Protein AF-A0A817MTQ9-F1 (afdb_monomer_lite)

Structure (mmCIF, N/CA/C/O backbone):
data_AF-A0A817MTQ9-F1
#
_entry.id   AF-A0A817MTQ9-F1
#
loop_
_atom_site.group_PDB
_atom_site.id
_atom_site.type_symbol
_atom_site.label_atom_id
_atom_site.label_alt_id
_atom_site.label_comp_id
_atom_site.label_asym_id
_atom_site.label_entity_id
_atom_site.label_seq_id
_atom_site.pdbx_PDB_ins_code
_atom_site.Cartn_x
_atom_site.Cartn_y
_atom_site.Cartn_z
_atom_site.occupancy
_atom_site.B_iso_or_equiv
_atom_site.auth_seq_id
_atom_site.auth_comp_id
_atom_site.auth_asym_id
_atom_site.auth_atom_id
_atom_site.pdbx_PDB_model_num
ATOM 1 N N . THR A 1 1 ? 4.702 12.971 -3.497 1.00 47.22 1 THR A N 1
ATOM 2 C CA . THR A 1 1 ? 3.289 13.207 -3.852 1.00 47.22 1 THR A CA 1
ATOM 3 C C . THR A 1 1 ? 2.653 11.875 -4.194 1.00 47.22 1 THR A C 1
ATOM 5 O O . THR A 1 1 ? 3.171 11.213 -5.078 1.00 47.22 1 THR A O 1
ATOM 8 N N . ASN A 1 2 ? 1.598 11.452 -3.487 1.00 52.94 2 ASN A N 1
ATOM 9 C CA . ASN A 1 2 ? 0.929 10.149 -3.708 1.00 52.94 2 ASN A CA 1
ATOM 10 C C . ASN A 1 2 ? -0.271 10.242 -4.670 1.00 52.94 2 ASN A C 1
ATOM 12 O O . ASN A 1 2 ? -1.027 9.285 -4.799 1.00 52.94 2 ASN A O 1
ATOM 16 N N . LEU A 1 3 ? -0.488 11.412 -5.282 1.00 50.84 3 LEU A N 1
ATOM 17 C CA . LEU A 1 3 ? -1.765 11.782 -5.900 1.00 50.84 3 LEU A CA 1
ATOM 18 C C . LEU A 1 3 ? -1.636 12.414 -7.293 1.00 50.84 3 LEU A C 1
ATOM 20 O O . LEU A 1 3 ? -2.612 12.936 -7.819 1.00 50.84 3 LEU A O 1
ATOM 24 N N . SER A 1 4 ? -0.447 12.409 -7.887 1.00 57.66 4 SER A N 1
ATOM 25 C CA . SER A 1 4 ? -0.287 12.855 -9.269 1.00 57.66 4 SER A CA 1
ATOM 26 C C . SER A 1 4 ? -0.513 11.635 -10.163 1.00 57.66 4 SER A C 1
ATOM 28 O O . SER A 1 4 ? 0.186 10.642 -9.999 1.00 57.66 4 SER A O 1
ATOM 30 N N . GLU A 1 5 ? -1.515 11.696 -11.048 1.00 57.28 5 GLU A N 1
ATOM 31 C CA . GLU A 1 5 ? -1.798 10.698 -12.104 1.00 57.28 5 GLU A CA 1
ATOM 32 C C . GLU A 1 5 ? -2.479 9.387 -11.661 1.00 57.28 5 GLU A C 1
ATOM 34 O O . GL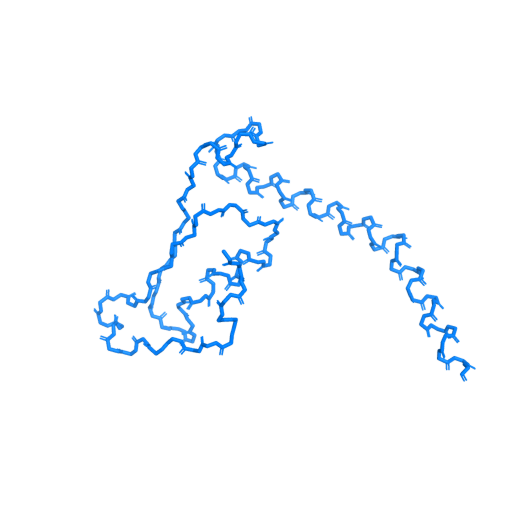U A 1 5 ? -2.172 8.299 -12.154 1.00 57.28 5 GLU A O 1
ATOM 39 N N . ARG A 1 6 ? -3.473 9.463 -10.761 1.00 61.03 6 ARG A N 1
ATOM 40 C CA . ARG A 1 6 ? -4.233 8.268 -10.342 1.00 61.03 6 ARG A CA 1
ATOM 41 C C . ARG A 1 6 ? -4.927 7.549 -11.512 1.00 61.03 6 ARG A C 1
ATOM 43 O O . ARG A 1 6 ? -5.032 6.324 -11.466 1.00 61.03 6 ARG A O 1
ATOM 50 N N . ASP A 1 7 ? -5.289 8.264 -12.571 1.00 65.56 7 ASP A N 1
ATOM 51 C CA . ASP A 1 7 ? -6.114 7.728 -13.662 1.00 65.56 7 ASP A CA 1
ATOM 52 C C . ASP A 1 7 ? -5.445 7.789 -15.043 1.00 65.56 7 ASP A C 1
ATOM 54 O O . ASP A 1 7 ? -6.062 7.441 -16.048 1.00 65.56 7 ASP A O 1
ATOM 58 N N . THR A 1 8 ? -4.166 8.169 -15.111 1.00 70.38 8 THR A N 1
ATOM 59 C CA . THR A 1 8 ? -3.421 8.174 -16.376 1.00 70.38 8 THR A CA 1
ATOM 60 C C . THR A 1 8 ? -2.907 6.771 -16.681 1.00 70.38 8 THR A C 1
ATOM 62 O O . THR A 1 8 ? -2.179 6.176 -15.881 1.00 70.38 8 THR A O 1
ATOM 65 N N . ASP A 1 9 ? -3.283 6.232 -17.842 1.00 71.81 9 ASP A N 1
ATOM 66 C CA . ASP A 1 9 ? -2.746 4.959 -18.314 1.00 71.81 9 ASP A CA 1
ATOM 67 C C . ASP A 1 9 ? -1.385 5.166 -18.985 1.00 71.81 9 ASP A C 1
ATOM 69 O O . ASP A 1 9 ? -1.241 5.953 -19.924 1.00 71.81 9 ASP A O 1
ATOM 73 N N . ILE A 1 10 ? -0.373 4.452 -18.493 1.00 76.94 10 ILE A N 1
ATOM 74 C CA . ILE A 1 10 ? 0.975 4.490 -19.056 1.00 76.94 10 ILE A CA 1
ATOM 75 C C . ILE A 1 10 ? 1.020 3.444 -20.168 1.00 76.94 10 ILE A C 1
ATOM 77 O O . ILE A 1 10 ? 0.971 2.239 -19.910 1.00 76.94 10 ILE A O 1
ATOM 81 N N . LYS A 1 11 ? 1.121 3.892 -21.422 1.00 81.75 11 LYS A N 1
ATOM 82 C CA . LYS A 1 11 ? 1.284 2.990 -22.570 1.00 81.75 11 LYS A CA 1
ATOM 83 C C . LYS A 1 11 ? 2.689 2.388 -22.544 1.00 81.75 11 LYS A C 1
ATOM 85 O O . LYS A 1 11 ? 3.676 3.110 -22.618 1.00 81.75 11 LYS A O 1
ATOM 90 N N . ILE A 1 12 ? 2.774 1.062 -22.436 1.00 83.50 12 ILE A N 1
ATOM 91 C CA . ILE A 1 12 ? 4.042 0.338 -22.226 1.00 83.50 12 ILE A CA 1
ATOM 92 C C . ILE A 1 12 ? 4.363 -0.680 -23.324 1.00 83.50 12 ILE A C 1
ATOM 94 O O . ILE A 1 12 ? 5.266 -1.495 -23.145 1.00 83.50 12 ILE A O 1
ATOM 98 N N . ASP A 1 13 ? 3.636 -0.663 -24.442 1.00 85.69 13 ASP A N 1
ATOM 99 C CA .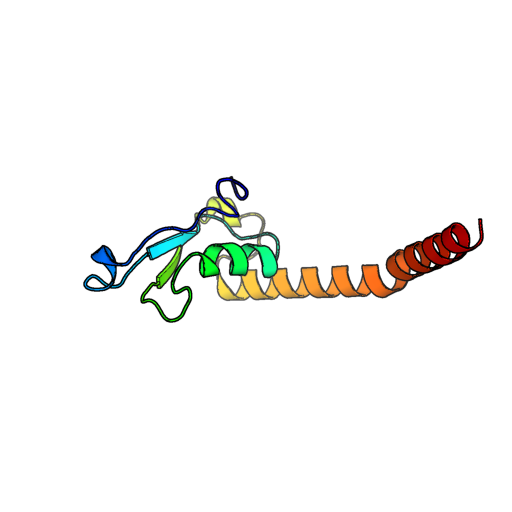 ASP A 1 13 ? 3.713 -1.711 -25.470 1.00 85.69 13 ASP A CA 1
ATOM 100 C C . ASP A 1 13 ? 5.116 -1.809 -26.096 1.00 85.69 13 ASP A C 1
ATOM 102 O O . ASP A 1 13 ? 5.663 -2.902 -26.232 1.00 85.69 13 ASP A O 1
ATOM 106 N N . GLU A 1 14 ? 5.769 -0.675 -26.353 1.00 88.75 14 GLU A N 1
ATOM 107 C CA . GLU A 1 14 ? 7.123 -0.629 -26.928 1.00 88.75 14 GLU A CA 1
ATOM 108 C C . GLU A 1 14 ? 8.217 -1.132 -25.971 1.00 88.75 14 GLU A C 1
ATOM 110 O O . GLU A 1 14 ? 9.251 -1.653 -26.404 1.00 88.75 14 GLU A O 1
ATOM 115 N N . ILE A 1 15 ? 7.986 -1.011 -24.658 1.00 89.25 15 ILE A N 1
ATOM 116 C CA . ILE A 1 15 ? 8.947 -1.394 -23.615 1.00 89.25 15 ILE A CA 1
ATOM 117 C C . ILE A 1 15 ? 8.704 -2.805 -23.065 1.00 89.25 15 ILE A C 1
ATOM 119 O O . ILE A 1 15 ? 9.532 -3.310 -22.308 1.00 89.25 15 ILE A O 1
ATOM 123 N N . GLN A 1 16 ? 7.626 -3.488 -23.474 1.00 91.06 16 GLN A N 1
ATOM 124 C CA . GLN A 1 16 ? 7.337 -4.870 -23.061 1.00 91.06 16 GLN A CA 1
ATOM 125 C C . GLN A 1 16 ? 8.488 -5.832 -23.376 1.00 91.06 16 GLN A C 1
ATOM 127 O O . GLN A 1 16 ? 8.837 -6.681 -22.549 1.00 91.06 16 GLN A O 1
ATOM 132 N N . LYS A 1 17 ? 9.130 -5.660 -24.540 1.00 92.38 17 LYS A N 1
ATOM 133 C CA . LYS A 1 17 ? 10.297 -6.458 -24.950 1.00 92.38 17 LYS A CA 1
ATOM 134 C C . LYS A 1 17 ? 11.511 -6.278 -24.028 1.00 92.38 17 LYS A C 1
ATOM 136 O O . LYS A 1 17 ? 12.348 -7.168 -23.956 1.00 92.38 17 LYS A O 1
ATOM 141 N N . HIS A 1 18 ? 11.563 -5.173 -23.283 1.00 92.44 18 HIS A N 1
ATOM 142 C CA . HIS A 1 18 ? 12.625 -4.841 -22.330 1.00 92.44 18 HIS A CA 1
ATOM 143 C C . HIS A 1 18 ? 12.238 -5.121 -20.867 1.00 92.44 18 HIS A C 1
ATOM 145 O O . HIS A 1 18 ? 12.939 -4.695 -19.957 1.00 92.44 18 HIS A O 1
ATOM 151 N N . GLY A 1 19 ? 11.125 -5.823 -20.618 1.00 90.19 19 GLY A N 1
ATOM 152 C CA . GLY A 1 19 ? 10.665 -6.150 -19.261 1.00 90.19 19 GLY A CA 1
ATOM 153 C C . GLY A 1 19 ? 9.572 -5.228 -18.714 1.00 90.19 19 GLY A C 1
ATOM 154 O O . GLY A 1 19 ? 9.074 -5.474 -17.617 1.00 90.19 19 GLY A O 1
ATOM 155 N N . GLY A 1 20 ? 9.135 -4.235 -19.492 1.00 92.06 20 GLY A N 1
ATOM 156 C CA . GLY A 1 20 ? 8.019 -3.362 -19.144 1.00 92.06 20 GLY A CA 1
ATOM 157 C C . GLY A 1 20 ? 8.374 -2.264 -18.143 1.00 92.06 20 GLY A C 1
ATOM 158 O O . GLY A 1 20 ? 9.526 -1.853 -18.023 1.00 92.06 20 GLY A O 1
ATOM 159 N N . LEU A 1 21 ? 7.361 -1.744 -17.448 1.00 92.00 21 LEU A N 1
ATOM 160 C CA . LEU A 1 21 ? 7.523 -0.622 -16.522 1.00 92.00 21 LEU A CA 1
ATOM 161 C C . LEU A 1 21 ? 8.124 -1.088 -15.187 1.00 92.00 21 LEU A C 1
ATOM 163 O O . LEU A 1 21 ? 7.618 -2.026 -14.566 1.00 92.00 21 LEU A O 1
ATOM 167 N N . HIS A 1 22 ? 9.164 -0.401 -14.714 1.00 92.81 22 HIS A N 1
ATOM 168 C CA . HIS A 1 22 ? 9.705 -0.587 -13.368 1.00 92.81 22 HIS A CA 1
ATOM 169 C C . HIS A 1 22 ? 9.269 0.557 -12.447 1.00 92.81 22 HIS A C 1
ATOM 171 O O . HIS A 1 22 ? 9.516 1.725 -12.745 1.00 92.81 22 HIS A O 1
ATOM 177 N N . VAL A 1 23 ? 8.631 0.234 -11.323 1.00 91.50 23 VAL A N 1
ATOM 178 C CA . VAL A 1 23 ? 8.125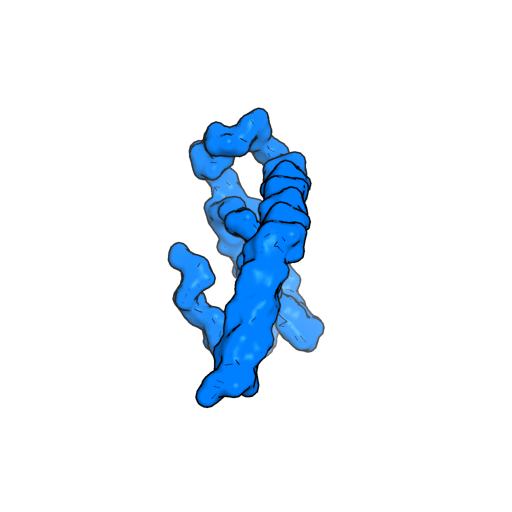 1.221 -10.355 1.00 91.50 23 VAL A CA 1
ATOM 179 C C . VAL A 1 23 ? 8.994 1.224 -9.102 1.00 91.50 23 VAL A C 1
ATOM 181 O O . VAL A 1 23 ? 9.103 0.204 -8.424 1.00 91.50 23 VAL A O 1
ATOM 184 N N . ILE A 1 24 ? 9.559 2.384 -8.753 1.00 92.69 24 ILE A N 1
ATOM 185 C CA . ILE A 1 24 ? 10.345 2.571 -7.524 1.00 92.69 24 ILE A CA 1
ATOM 186 C C . ILE A 1 24 ? 9.548 3.391 -6.512 1.00 92.69 24 ILE A C 1
ATOM 188 O O . ILE A 1 24 ? 9.197 4.543 -6.765 1.00 92.69 24 ILE A O 1
ATOM 192 N N . VAL A 1 25 ? 9.331 2.823 -5.327 1.00 91.06 25 VAL A N 1
ATOM 193 C CA . VAL A 1 25 ? 8.650 3.487 -4.209 1.00 91.06 25 VAL A CA 1
ATOM 194 C C . VAL A 1 25 ? 9.672 3.914 -3.160 1.00 91.06 25 VAL A C 1
ATOM 196 O O . VAL A 1 25 ? 10.429 3.086 -2.657 1.00 91.06 25 VAL A O 1
ATOM 199 N N . LYS A 1 26 ? 9.693 5.209 -2.821 1.00 90.69 26 LYS A N 1
ATOM 200 C CA . LYS A 1 26 ? 10.719 5.817 -1.947 1.00 90.69 26 LYS A CA 1
ATOM 201 C C . LYS A 1 26 ? 10.295 6.022 -0.487 1.00 90.69 26 LYS A C 1
ATOM 203 O O . LYS A 1 26 ? 11.053 6.568 0.310 1.00 90.69 26 LYS A O 1
ATOM 208 N N . PHE A 1 27 ? 9.074 5.632 -0.137 1.00 88.75 27 PHE A N 1
ATOM 209 C CA . PHE A 1 27 ? 8.492 5.858 1.185 1.00 88.75 27 PHE A CA 1
ATOM 210 C C . PHE A 1 27 ? 7.696 4.639 1.654 1.00 88.75 27 PHE A C 1
ATOM 212 O O . PHE A 1 27 ? 7.233 3.825 0.851 1.00 88.75 27 PHE A O 1
ATOM 219 N N . MET A 1 28 ? 7.529 4.524 2.971 1.00 89.31 28 MET A N 1
ATOM 220 C CA . MET A 1 28 ? 6.616 3.548 3.551 1.00 89.31 28 MET A CA 1
ATOM 221 C C . MET A 1 28 ? 5.189 4.084 3.439 1.00 89.31 28 MET A C 1
ATOM 223 O O . MET A 1 28 ? 4.880 5.152 3.963 1.00 89.31 28 MET A O 1
ATOM 227 N N . SER A 1 29 ? 4.328 3.377 2.707 1.00 89.56 29 SER A N 1
ATOM 228 C CA . SER A 1 29 ? 2.929 3.789 2.541 1.00 89.56 29 SER A CA 1
ATOM 229 C C . SER A 1 29 ? 2.166 3.664 3.863 1.00 89.56 29 SER A C 1
ATOM 231 O O . SER A 1 29 ? 2.436 2.717 4.609 1.00 89.56 29 SER A O 1
ATOM 233 N N . PRO A 1 30 ? 1.195 4.556 4.139 1.00 86.75 30 PRO A N 1
ATOM 234 C CA . PRO A 1 30 ? 0.473 4.588 5.414 1.00 86.75 30 PRO A CA 1
ATOM 235 C C . PRO A 1 30 ? -0.418 3.363 5.630 1.00 86.75 30 PRO A C 1
ATOM 237 O O . PRO A 1 30 ? -0.697 2.997 6.763 1.00 86.75 30 PRO A O 1
ATOM 240 N N . ASN A 1 31 ? -0.850 2.718 4.547 1.00 89.62 31 ASN A N 1
ATOM 241 C CA . ASN A 1 31 ? -1.670 1.519 4.586 1.00 89.62 31 ASN A CA 1
ATOM 242 C C . ASN A 1 31 ? -1.385 0.613 3.389 1.00 89.62 31 ASN A C 1
ATOM 244 O O . ASN A 1 31 ? -0.751 1.018 2.403 1.00 89.62 31 ASN A O 1
ATOM 248 N N . LYS A 1 32 ? -1.885 -0.620 3.478 1.00 90.56 32 LYS A N 1
ATOM 249 C CA . LYS A 1 32 ? -1.721 -1.630 2.427 1.00 90.56 32 LYS A CA 1
ATOM 250 C C . LYS A 1 32 ? -2.376 -1.218 1.104 1.00 90.56 32 LYS A C 1
ATOM 252 O O . LYS A 1 32 ? -1.826 -1.503 0.043 1.00 90.56 32 LYS A O 1
ATOM 257 N N . ARG A 1 33 ? -3.517 -0.522 1.146 1.00 89.44 33 ARG A N 1
ATOM 258 C CA . ARG A 1 33 ? -4.249 -0.103 -0.062 1.00 89.44 33 ARG A CA 1
ATOM 259 C C . ARG A 1 33 ? -3.415 0.837 -0.937 1.00 89.44 33 ARG A C 1
ATOM 261 O O . ARG A 1 33 ? -3.249 0.574 -2.121 1.00 89.44 33 ARG A O 1
ATOM 268 N N . VAL A 1 34 ? -2.856 1.899 -0.359 1.00 88.88 34 VAL A N 1
ATOM 269 C CA . VAL A 1 34 ? -2.031 2.887 -1.085 1.00 88.88 34 VAL A CA 1
ATOM 270 C C . VAL A 1 34 ? -0.759 2.245 -1.649 1.00 88.88 34 VAL A C 1
ATOM 272 O O . VAL A 1 34 ? -0.326 2.562 -2.758 1.00 88.88 34 VAL A O 1
ATOM 275 N N . GLU A 1 35 ? -0.181 1.300 -0.909 1.00 89.62 35 GLU A N 1
ATOM 276 C CA . GLU A 1 35 ? 0.971 0.527 -1.370 1.00 89.62 35 GLU A CA 1
ATOM 277 C C . GLU A 1 35 ? 0.635 -0.288 -2.627 1.00 89.62 35 GLU A C 1
ATOM 279 O O . GLU A 1 35 ? 1.342 -0.209 -3.632 1.00 89.62 35 GLU A O 1
ATOM 284 N N . GLN A 1 36 ? -0.485 -1.014 -2.597 1.00 89.12 36 GLN A N 1
ATOM 285 C CA . GLN A 1 36 ? -0.968 -1.800 -3.730 1.00 89.12 36 GLN A CA 1
ATOM 286 C C . GLN A 1 36 ? -1.342 -0.929 -4.930 1.00 89.12 36 GLN A C 1
ATOM 288 O O . GLN A 1 36 ? -1.046 -1.304 -6.059 1.00 89.12 36 GLN A O 1
ATOM 293 N N . GLU A 1 37 ? -1.939 0.244 -4.712 1.00 87.38 37 GLU A N 1
ATOM 294 C CA . GLU A 1 37 ? -2.235 1.194 -5.792 1.00 87.38 37 GLU A CA 1
ATOM 295 C C . GLU A 1 37 ? -0.968 1.698 -6.489 1.00 87.38 37 GLU A C 1
ATOM 297 O O . GLU A 1 37 ? -0.987 1.947 -7.694 1.00 87.38 37 GLU A O 1
ATOM 302 N N . THR A 1 38 ? 0.128 1.841 -5.742 1.00 86.62 38 THR A N 1
ATOM 303 C CA . THR A 1 38 ? 1.414 2.287 -6.287 1.00 86.62 38 THR A CA 1
ATOM 304 C C . THR A 1 38 ? 2.111 1.152 -7.032 1.00 86.62 38 THR A C 1
ATOM 306 O O . THR A 1 38 ? 2.520 1.326 -8.178 1.00 86.62 38 THR A O 1
ATOM 309 N N . PHE A 1 39 ? 2.204 -0.036 -6.429 1.00 89.19 39 PHE A N 1
ATOM 310 C CA . PHE A 1 39 ? 2.799 -1.204 -7.084 1.00 89.19 39 PHE A CA 1
ATOM 311 C C . PHE A 1 39 ? 1.986 -1.681 -8.294 1.00 89.19 39 PHE A C 1
ATOM 313 O O . PHE A 1 39 ? 2.559 -2.059 -9.311 1.00 89.19 39 PHE A O 1
ATOM 320 N N . GLY A 1 40 ? 0.659 -1.570 -8.243 1.00 87.56 40 GLY A N 1
ATOM 321 C CA . GLY A 1 40 ? -0.256 -1.923 -9.331 1.00 87.56 40 GLY A CA 1
ATOM 322 C C . GLY A 1 40 ? -0.245 -0.964 -10.527 1.00 87.56 40 GLY A C 1
ATOM 323 O O . GLY A 1 40 ? -1.019 -1.153 -11.466 1.00 87.56 40 GLY A O 1
ATOM 324 N N . ARG A 1 41 ? 0.615 0.066 -10.521 1.00 85.19 41 ARG A N 1
ATOM 325 C CA . ARG A 1 41 ? 0.878 0.906 -11.703 1.00 85.19 41 ARG A CA 1
ATOM 326 C C . ARG A 1 41 ? 1.617 0.153 -12.798 1.00 85.19 41 ARG A C 1
ATOM 328 O O . ARG A 1 41 ? 1.547 0.554 -13.955 1.00 85.19 41 ARG A O 1
ATOM 335 N N . THR A 1 42 ? 2.305 -0.926 -12.444 1.00 88.94 42 THR A N 1
ATOM 336 C CA . THR A 1 42 ? 2.958 -1.808 -13.405 1.00 88.94 42 THR A CA 1
ATOM 337 C C . THR A 1 42 ? 2.200 -3.125 -13.573 1.00 88.94 42 THR A C 1
ATOM 339 O O . THR A 1 42 ? 1.256 -3.415 -12.842 1.00 88.94 42 THR A O 1
ATOM 342 N N . SER A 1 43 ? 2.599 -3.914 -14.567 1.00 87.69 43 SER A N 1
ATOM 343 C CA . SER A 1 43 ? 2.080 -5.260 -14.847 1.00 87.69 43 SER A CA 1
ATOM 344 C C . SER A 1 43 ? 0.558 -5.371 -15.035 1.00 87.69 43 SER A C 1
ATOM 346 O O . SER A 1 43 ? -0.035 -6.440 -14.866 1.00 87.69 43 SER A O 1
ATOM 348 N N . ARG A 1 44 ? -0.103 -4.267 -15.402 1.00 82.25 44 ARG A N 1
ATOM 349 C CA . ARG A 1 44 ? -1.543 -4.240 -15.687 1.00 82.25 44 ARG A CA 1
ATOM 350 C C . ARG A 1 44 ? -1.884 -5.163 -16.857 1.00 82.25 44 ARG A C 1
ATOM 352 O O . ARG A 1 44 ? -1.146 -5.222 -17.835 1.00 82.25 44 ARG A O 1
ATOM 359 N N . GLN A 1 45 ? -3.022 -5.856 -16.763 1.00 85.31 45 GLN A N 1
ATOM 360 C CA . GLN A 1 45 ? -3.563 -6.714 -17.831 1.00 85.31 45 GLN A CA 1
ATOM 361 C C . GLN A 1 45 ? -2.581 -7.798 -18.327 1.00 85.31 45 GLN A C 1
ATOM 363 O O . GLN A 1 45 ? -2.539 -8.114 -19.511 1.00 85.31 45 GLN A O 1
ATOM 368 N N . GLY A 1 46 ? -1.759 -8.355 -17.430 1.00 84.75 46 GLY A N 1
ATOM 369 C CA . GLY A 1 46 ? -0.802 -9.416 -17.773 1.00 84.75 46 GLY A CA 1
ATOM 370 C C . GLY A 1 46 ? 0.453 -8.932 -18.506 1.00 84.75 46 GLY A C 1
ATOM 371 O O . GLY A 1 46 ? 1.273 -9.751 -18.920 1.00 84.75 46 GLY A O 1
ATOM 372 N N . LYS A 1 47 ? 0.633 -7.614 -18.655 1.00 88.44 47 LYS A N 1
ATOM 373 C CA . LYS A 1 47 ? 1.865 -7.027 -19.185 1.00 88.44 47 LYS A CA 1
ATOM 374 C C . LYS A 1 47 ? 3.035 -7.284 -18.225 1.00 88.44 47 LYS A C 1
ATOM 376 O O . LYS A 1 4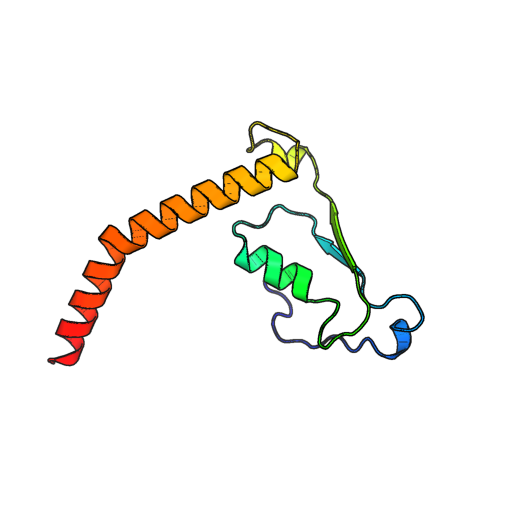7 ? 2.854 -7.441 -17.020 1.00 88.44 47 LYS A O 1
ATOM 381 N N . ARG A 1 48 ? 4.255 -7.318 -18.757 1.00 91.31 48 ARG A N 1
ATOM 382 C CA . ARG A 1 48 ? 5.491 -7.393 -17.970 1.00 91.31 48 ARG A CA 1
ATOM 383 C C . ARG A 1 48 ? 5.722 -6.089 -17.219 1.00 91.31 48 ARG A C 1
ATOM 385 O O . ARG A 1 48 ? 5.372 -5.008 -17.706 1.00 91.31 48 ARG A O 1
ATOM 392 N N . GLY A 1 49 ? 6.343 -6.218 -16.058 1.00 92.31 49 GLY A N 1
ATOM 393 C CA . GLY A 1 49 ? 6.648 -5.105 -15.186 1.00 92.31 49 GLY A CA 1
ATOM 394 C C . GLY A 1 49 ? 7.148 -5.577 -13.830 1.00 92.31 49 GLY A C 1
ATOM 395 O O . GLY A 1 49 ? 6.953 -6.728 -13.436 1.00 92.31 49 GLY A O 1
ATOM 396 N N . THR A 1 50 ? 7.832 -4.688 -13.123 1.00 93.62 50 THR A N 1
ATOM 397 C CA . THR A 1 50 ? 8.384 -4.968 -11.795 1.00 93.62 50 THR A CA 1
ATOM 398 C C . THR A 1 50 ? 8.240 -3.754 -10.898 1.00 93.62 50 THR A C 1
ATOM 400 O O . THR A 1 50 ? 8.097 -2.621 -11.358 1.00 93.62 50 THR A O 1
ATOM 403 N N . SER A 1 51 ? 8.288 -3.979 -9.594 1.00 93.00 51 SER A N 1
ATOM 404 C CA . SER A 1 51 ? 8.264 -2.889 -8.639 1.00 93.00 51 SER A CA 1
ATOM 405 C C . SER A 1 51 ? 9.163 -3.174 -7.457 1.00 93.00 51 SER A C 1
ATOM 407 O O . SER A 1 51 ? 9.192 -4.297 -6.956 1.00 93.00 51 SER A O 1
ATOM 409 N N . GLN A 1 52 ? 9.852 -2.145 -6.984 1.00 93.06 52 GLN A N 1
ATOM 410 C CA . GLN A 1 52 ? 10.734 -2.234 -5.836 1.00 93.06 52 GLN A CA 1
ATOM 411 C C . GLN A 1 52 ? 10.520 -1.045 -4.910 1.00 93.06 52 GLN A C 1
ATOM 413 O O . GLN A 1 52 ? 10.219 0.073 -5.328 1.00 93.06 52 GLN A O 1
ATOM 418 N N . ARG A 1 53 ? 10.700 -1.289 -3.616 1.00 92.00 53 ARG A N 1
ATOM 419 C CA . ARG A 1 53 ? 10.717 -0.245 -2.602 1.00 92.00 53 ARG A CA 1
ATOM 420 C C . ARG A 1 53 ? 12.146 -0.026 -2.124 1.00 92.00 53 ARG A C 1
ATOM 422 O O . ARG A 1 53 ? 12.816 -0.982 -1.747 1.00 92.00 53 ARG A O 1
ATOM 429 N N . ILE A 1 54 ? 12.588 1.227 -2.133 1.00 91.56 54 ILE A N 1
ATOM 430 C CA . ILE A 1 54 ? 13.914 1.652 -1.676 1.00 91.56 54 ILE A CA 1
ATOM 431 C C . ILE A 1 54 ? 13.696 2.749 -0.642 1.00 91.56 54 ILE A C 1
ATOM 433 O O . ILE A 1 54 ? 13.200 3.823 -0.975 1.00 91.56 54 ILE A O 1
ATOM 437 N N . LEU A 1 55 ? 14.026 2.474 0.619 1.00 89.94 55 LEU A N 1
ATOM 438 C CA . LEU A 1 55 ? 13.742 3.375 1.735 1.00 89.94 55 LEU A CA 1
ATOM 439 C C . LEU A 1 55 ? 15.031 3.959 2.295 1.00 89.94 55 LEU A C 1
ATOM 441 O O . LEU A 1 55 ? 16.024 3.256 2.453 1.00 89.94 55 LEU A O 1
ATOM 445 N N . ASN A 1 56 ? 14.987 5.246 2.626 1.00 89.00 56 ASN A N 1
ATOM 446 C CA . ASN A 1 56 ? 16.029 5.868 3.428 1.00 89.00 56 ASN A CA 1
ATOM 447 C C . ASN A 1 56 ? 15.800 5.497 4.901 1.00 89.00 56 ASN A C 1
ATOM 449 O O . ASN A 1 56 ? 14.693 5.677 5.409 1.00 89.00 56 ASN A O 1
ATOM 453 N N . THR A 1 57 ? 16.837 5.013 5.581 1.00 86.38 57 THR A N 1
ATOM 454 C CA . THR A 1 57 ? 16.796 4.653 7.005 1.00 86.38 57 THR A CA 1
ATOM 455 C C . THR A 1 57 ? 16.408 5.830 7.900 1.00 86.38 57 THR A C 1
ATOM 457 O O . THR A 1 57 ? 15.715 5.624 8.890 1.00 86.38 57 THR A O 1
ATOM 460 N N . ILE A 1 58 ? 16.741 7.068 7.517 1.00 87.19 58 ILE A N 1
ATOM 461 C CA . ILE A 1 58 ? 16.312 8.288 8.223 1.00 87.19 58 ILE A CA 1
ATOM 462 C C . ILE A 1 58 ? 14.780 8.387 8.246 1.00 87.19 58 ILE A C 1
ATOM 464 O O . ILE A 1 58 ? 14.191 8.694 9.278 1.00 87.19 58 ILE A O 1
ATOM 468 N N . ASN A 1 59 ? 14.116 8.040 7.139 1.00 83.06 59 ASN A N 1
ATOM 469 C CA . ASN A 1 59 ? 12.651 8.053 7.049 1.00 83.06 59 ASN A CA 1
ATOM 470 C C . ASN A 1 59 ? 12.001 6.897 7.825 1.00 83.06 59 ASN A C 1
ATOM 472 O O . ASN A 1 59 ? 10.781 6.875 7.986 1.00 83.06 59 ASN A O 1
ATOM 476 N N . LEU A 1 60 ? 12.799 5.926 8.275 1.00 83.44 60 LEU A N 1
ATOM 477 C CA . LEU A 1 60 ? 12.356 4.796 9.081 1.00 83.44 60 LEU A CA 1
ATOM 478 C C . LEU A 1 60 ? 12.591 5.012 10.575 1.00 83.44 60 LEU A C 1
ATOM 480 O O . LEU A 1 60 ? 12.129 4.190 11.346 1.00 83.44 60 LEU A O 1
ATOM 484 N N . ALA A 1 61 ? 13.227 6.108 11.001 1.00 82.50 61 ALA A N 1
ATOM 485 C CA . ALA A 1 61 ? 13.567 6.342 12.408 1.00 82.50 61 ALA A CA 1
ATOM 486 C C . ALA A 1 61 ? 12.351 6.356 13.359 1.00 82.50 61 ALA A C 1
ATOM 488 O O . ALA A 1 61 ? 12.494 6.102 14.551 1.00 82.50 61 ALA A O 1
ATOM 489 N N . HIS A 1 62 ? 11.150 6.639 12.842 1.00 80.38 62 HIS A N 1
ATOM 490 C CA . HIS A 1 62 ? 9.898 6.538 13.603 1.00 80.38 62 HIS A CA 1
ATOM 491 C C . HIS A 1 62 ? 9.467 5.093 13.884 1.00 80.38 62 HIS A C 1
ATOM 493 O O . HIS A 1 62 ? 8.665 4.851 14.783 1.00 80.38 62 HIS A O 1
ATOM 499 N N . TYR A 1 63 ? 9.974 4.141 13.109 1.00 77.62 63 TYR A N 1
ATOM 500 C CA . TYR A 1 63 ? 9.805 2.722 13.352 1.00 77.62 63 TYR A CA 1
ATOM 501 C C . TYR A 1 63 ? 10.980 2.232 14.203 1.00 77.62 63 TYR A C 1
ATOM 503 O O . TYR A 1 63 ? 12.129 2.588 13.971 1.00 77.62 63 TYR A O 1
ATOM 511 N N . ALA A 1 64 ? 10.697 1.391 15.196 1.00 78.06 64 ALA A N 1
ATOM 512 C CA . ALA A 1 64 ? 11.711 0.853 16.107 1.00 78.06 64 ALA A CA 1
ATOM 513 C C . ALA A 1 64 ? 12.621 -0.222 15.468 1.00 78.06 64 ALA A C 1
ATOM 515 O O . ALA A 1 64 ? 13.337 -0.923 16.177 1.00 78.06 64 ALA A O 1
ATOM 516 N N . ASP A 1 65 ? 12.559 -0.394 14.146 1.00 81.62 65 ASP A N 1
ATOM 517 C CA . ASP A 1 65 ? 13.271 -1.421 13.389 1.00 81.62 65 ASP A CA 1
ATOM 518 C C . ASP A 1 65 ? 13.634 -0.870 11.996 1.00 81.62 65 ASP A C 1
ATOM 520 O O . ASP A 1 65 ? 13.018 0.083 11.514 1.00 81.62 65 ASP A O 1
ATOM 524 N N . PHE A 1 66 ? 14.624 -1.478 11.345 1.00 82.50 66 PHE A N 1
ATOM 525 C CA . PHE A 1 66 ? 15.041 -1.186 9.969 1.00 82.50 66 PHE A CA 1
ATOM 526 C C . PHE A 1 66 ? 14.695 -2.324 9.000 1.00 82.50 66 PHE A C 1
ATOM 528 O O . PHE A 1 66 ? 14.819 -2.161 7.783 1.00 82.50 66 PHE A O 1
ATOM 535 N N . ASP A 1 67 ? 14.229 -3.463 9.519 1.00 89.31 67 ASP A N 1
ATOM 536 C CA . ASP A 1 67 ? 13.712 -4.559 8.711 1.00 89.31 67 ASP A CA 1
ATOM 537 C C . ASP A 1 67 ? 12.373 -4.173 8.065 1.00 89.31 67 ASP A C 1
ATOM 539 O O . ASP A 1 67 ? 11.321 -4.074 8.705 1.00 89.31 67 ASP A O 1
ATOM 543 N N . ILE A 1 68 ? 12.416 -3.985 6.747 1.00 87.94 68 ILE A N 1
ATOM 544 C CA . ILE A 1 68 ? 11.273 -3.580 5.929 1.00 87.94 68 ILE A CA 1
ATOM 545 C C . ILE A 1 68 ? 10.089 -4.551 6.079 1.00 87.94 68 ILE A C 1
ATOM 547 O O . ILE A 1 68 ? 8.938 -4.102 6.021 1.00 87.94 68 ILE A O 1
ATOM 551 N N . GLN A 1 69 ? 10.329 -5.855 6.254 1.00 89.75 69 GLN A N 1
ATOM 552 C CA . GLN A 1 69 ? 9.251 -6.836 6.406 1.00 89.75 69 GLN A CA 1
ATOM 553 C C . GLN A 1 69 ? 8.543 -6.653 7.748 1.00 89.75 69 GLN A C 1
ATOM 555 O O . GLN A 1 69 ? 7.327 -6.454 7.766 1.00 89.75 69 GLN A O 1
ATOM 560 N N . LYS A 1 70 ? 9.298 -6.578 8.847 1.00 91.38 70 LYS A N 1
ATOM 561 C CA . LYS A 1 70 ? 8.738 -6.355 10.190 1.00 91.38 70 LYS A CA 1
ATOM 562 C C . LYS A 1 70 ? 7.998 -5.027 10.304 1.00 91.38 70 LYS A C 1
ATOM 564 O O . LYS A 1 70 ? 6.907 -4.972 10.865 1.00 91.38 70 LYS A O 1
ATOM 569 N N . ILE A 1 71 ? 8.541 -3.960 9.716 1.00 90.88 71 ILE A N 1
ATOM 570 C CA . ILE A 1 71 ? 7.875 -2.649 9.667 1.00 90.88 71 ILE A CA 1
ATOM 571 C C . ILE A 1 71 ? 6.537 -2.748 8.920 1.00 90.88 71 ILE A C 1
ATOM 573 O O . ILE A 1 71 ? 5.535 -2.163 9.336 1.00 90.88 71 ILE A O 1
ATOM 577 N N . THR A 1 72 ? 6.498 -3.520 7.829 1.00 91.31 72 THR A N 1
ATOM 578 C CA . THR A 1 72 ? 5.271 -3.755 7.053 1.00 91.31 72 THR A CA 1
ATOM 579 C C . THR A 1 72 ? 4.231 -4.526 7.862 1.00 91.31 72 THR A C 1
ATOM 581 O O . THR A 1 72 ? 3.056 -4.155 7.855 1.00 91.31 72 THR A O 1
ATOM 584 N N . GLU A 1 73 ? 4.644 -5.562 8.589 1.00 92.31 73 GLU A N 1
ATOM 585 C CA . GLU A 1 73 ? 3.766 -6.341 9.466 1.00 92.31 73 GLU A CA 1
ATOM 586 C C . GLU A 1 73 ? 3.206 -5.497 10.612 1.00 92.31 73 GLU A C 1
ATOM 588 O O . GLU A 1 73 ? 1.995 -5.505 10.847 1.00 92.31 73 GLU A O 1
ATOM 593 N N . LEU A 1 74 ? 4.060 -4.709 11.273 1.00 91.50 74 LEU A N 1
ATOM 594 C CA . LEU A 1 74 ? 3.658 -3.807 12.348 1.00 91.50 74 LEU A CA 1
ATOM 595 C C . LEU A 1 74 ? 2.619 -2.794 11.860 1.00 91.50 74 LEU A C 1
ATOM 597 O O . LEU A 1 74 ? 1.562 -2.657 12.479 1.00 91.50 74 LEU A O 1
ATOM 601 N N . ARG A 1 75 ? 2.877 -2.134 10.722 1.00 91.31 75 ARG A N 1
ATOM 602 C CA . ARG A 1 75 ? 1.917 -1.211 10.102 1.00 91.31 75 ARG A CA 1
ATOM 603 C C . ARG A 1 75 ? 0.580 -1.902 9.840 1.00 91.31 75 ARG A C 1
ATOM 605 O O . ARG A 1 75 ? -0.458 -1.378 10.231 1.00 91.31 75 ARG A O 1
ATOM 612 N N . ASN A 1 76 ? 0.595 -3.072 9.196 1.00 93.50 76 ASN A N 1
ATOM 613 C CA . ASN A 1 76 ? -0.632 -3.794 8.847 1.00 93.50 76 ASN A CA 1
ATOM 614 C C . ASN A 1 76 ? -1.430 -4.203 10.099 1.00 93.50 76 ASN A C 1
ATOM 616 O O . ASN A 1 76 ? -2.658 -4.168 10.079 1.00 93.50 76 ASN A O 1
ATOM 620 N N . LYS A 1 77 ? -0.749 -4.561 11.196 1.00 93.62 77 LYS A N 1
ATOM 621 C CA . LYS A 1 77 ? -1.388 -4.876 12.482 1.00 93.62 77 LYS A CA 1
ATOM 622 C C . LYS A 1 77 ? -2.054 -3.648 13.105 1.00 93.62 77 LYS A C 1
ATOM 624 O O . LYS A 1 77 ? -3.186 -3.742 13.571 1.00 93.62 77 LYS A O 1
ATOM 629 N N . ILE A 1 78 ? -1.371 -2.502 13.093 1.00 91.69 78 ILE A N 1
ATOM 630 C CA . ILE A 1 78 ? -1.926 -1.230 13.580 1.00 91.69 78 ILE A CA 1
ATOM 631 C C . ILE A 1 78 ? -3.167 -0.849 12.763 1.00 91.69 78 ILE A C 1
ATOM 633 O O . ILE A 1 78 ? -4.207 -0.546 13.342 1.00 91.69 78 ILE A O 1
ATOM 637 N N . GLU A 1 79 ? -3.085 -0.937 11.432 1.00 92.50 79 GLU A N 1
ATOM 638 C CA . GLU A 1 79 ? -4.206 -0.661 10.527 1.00 92.50 79 GLU A CA 1
ATOM 639 C C . GLU A 1 79 ? -5.403 -1.586 10.806 1.00 92.50 79 GLU A C 1
ATOM 641 O O . GLU A 1 79 ? -6.536 -1.119 10.908 1.00 92.50 79 GLU A O 1
ATOM 646 N N . ALA A 1 80 ? -5.165 -2.888 10.991 1.00 93.81 80 ALA A N 1
ATOM 647 C CA . ALA A 1 80 ? -6.223 -3.851 11.295 1.00 93.81 80 ALA A CA 1
ATOM 648 C C . ALA A 1 80 ? -6.938 -3.540 12.620 1.00 93.81 80 ALA A C 1
ATOM 650 O O . ALA A 1 80 ? -8.167 -3.610 12.682 1.00 93.81 80 ALA A O 1
ATOM 651 N N . ASN A 1 81 ? -6.188 -3.151 13.655 1.00 94.38 81 ASN A N 1
ATOM 652 C CA . ASN A 1 81 ? -6.761 -2.750 14.939 1.00 94.38 81 ASN A CA 1
ATOM 653 C C . ASN A 1 81 ? -7.603 -1.475 14.799 1.00 94.38 81 ASN A C 1
ATOM 655 O O . ASN A 1 81 ? -8.746 -1.452 15.245 1.00 94.38 81 ASN A O 1
ATOM 659 N N . MET A 1 82 ? -7.087 -0.449 14.111 1.00 92.62 82 MET A N 1
ATOM 660 C CA . MET A 1 82 ? -7.837 0.786 13.846 1.00 92.62 82 MET A CA 1
ATOM 661 C C . MET A 1 82 ? -9.139 0.512 13.082 1.00 92.62 82 MET A C 1
ATOM 663 O O . MET A 1 82 ? -10.187 1.051 13.429 1.00 92.62 82 MET A O 1
ATOM 667 N N . LEU A 1 83 ? -9.101 -0.364 12.072 1.00 92.38 83 LEU A N 1
ATOM 668 C CA . LEU A 1 83 ? -10.291 -0.762 11.317 1.00 92.38 83 LEU A CA 1
ATOM 669 C C . LEU A 1 83 ? -11.301 -1.532 12.177 1.00 92.38 83 LEU A C 1
ATOM 671 O O . LEU A 1 83 ? -12.506 -1.366 11.992 1.00 92.38 83 LEU A O 1
ATOM 675 N N . SER A 1 84 ? -10.835 -2.380 13.096 1.00 94.38 84 SER A N 1
ATOM 676 C CA . SER A 1 84 ? -11.705 -3.086 14.043 1.00 94.38 84 SER A CA 1
ATOM 677 C C . SER A 1 84 ? -12.419 -2.104 14.971 1.00 94.38 84 SER A C 1
ATOM 679 O O . SER A 1 84 ? -13.641 -2.153 15.108 1.00 94.38 84 SER A O 1
ATOM 681 N N . ASP A 1 85 ? -11.669 -1.170 15.547 1.00 94.12 85 ASP A N 1
ATOM 682 C CA . ASP A 1 85 ? -12.194 -0.146 16.445 1.00 94.12 85 ASP A CA 1
ATOM 683 C C . ASP A 1 85 ? -13.218 0.760 15.753 1.00 94.12 85 ASP A C 1
ATOM 685 O O . ASP A 1 85 ? -14.285 1.029 16.312 1.00 94.12 85 ASP A O 1
ATOM 689 N N . PHE A 1 86 ? -12.920 1.183 14.520 1.00 94.25 86 PHE A N 1
ATOM 690 C CA . PHE A 1 86 ? -13.831 1.967 13.688 1.00 94.25 86 PHE A CA 1
ATOM 691 C C . PHE A 1 86 ? -15.142 1.214 13.432 1.00 94.25 86 PHE A C 1
ATOM 693 O O . PHE A 1 86 ? -16.226 1.772 13.597 1.00 94.25 86 PHE A O 1
ATOM 700 N N . LYS A 1 87 ? -15.068 -0.081 13.090 1.00 93.31 87 LYS A N 1
ATOM 701 C CA . LYS A 1 87 ? -16.255 -0.920 12.857 1.00 93.31 87 LYS A CA 1
ATOM 702 C C . LYS A 1 87 ? -17.130 -1.075 14.097 1.00 93.31 87 LYS A C 1
ATOM 704 O O . LYS A 1 87 ? -18.348 -1.134 13.969 1.00 93.31 87 LYS A O 1
ATOM 709 N N . GLN A 1 88 ? -16.528 -1.178 15.279 1.00 91.94 88 GLN A N 1
ATOM 710 C CA . GLN A 1 88 ? -17.280 -1.389 16.517 1.00 91.94 88 GLN A CA 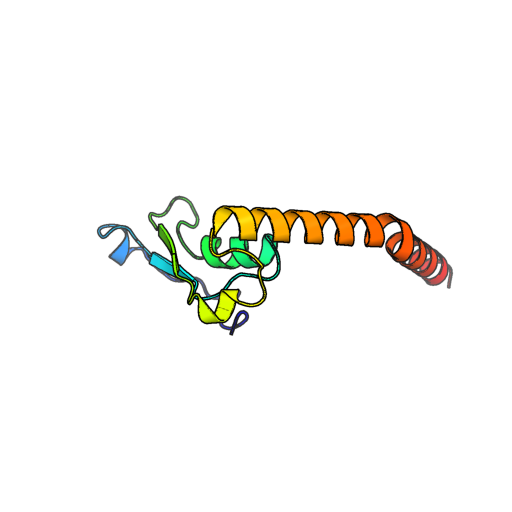1
ATOM 711 C C . GLN A 1 88 ? -17.953 -0.116 17.024 1.00 91.94 88 GLN A C 1
ATOM 713 O O . GLN A 1 88 ? -19.026 -0.202 17.611 1.00 91.94 88 GLN A O 1
ATOM 718 N N . ARG A 1 89 ? -17.329 1.047 16.823 1.00 91.31 89 ARG A N 1
ATOM 719 C CA . ARG A 1 89 ? -17.781 2.305 17.428 1.00 91.31 89 ARG A CA 1
ATOM 720 C C . ARG A 1 89 ? -18.390 3.251 16.405 1.00 91.31 89 ARG A C 1
ATOM 722 O O . ARG A 1 89 ? -19.564 3.592 16.491 1.00 91.31 89 ARG A O 1
ATOM 729 N N . GLU A 1 90 ? -17.599 3.661 15.424 1.00 92.25 90 GLU A N 1
ATOM 730 C CA . GLU A 1 90 ? -17.975 4.737 14.505 1.00 92.25 90 GLU A CA 1
ATOM 731 C C . GLU A 1 90 ? -18.971 4.271 13.444 1.00 92.25 90 GLU A C 1
ATOM 733 O O . GLU A 1 90 ? -19.927 4.982 13.145 1.00 92.25 90 GLU A O 1
ATOM 738 N N . LEU A 1 91 ? -18.812 3.048 12.929 1.00 93.12 91 LEU A N 1
ATOM 739 C CA . LEU A 1 91 ? -19.704 2.524 11.894 1.00 93.12 91 LEU A CA 1
ATOM 740 C C . LEU A 1 91 ? -21.156 2.406 12.383 1.00 93.12 91 LEU A C 1
ATOM 742 O O . LEU A 1 91 ? -22.079 2.651 11.611 1.00 93.12 91 LEU A O 1
ATOM 746 N N . GLN A 1 92 ? -21.365 2.080 13.661 1.00 91.44 92 GLN A N 1
ATOM 747 C CA . GLN A 1 92 ? -22.705 2.023 14.253 1.00 91.44 92 GLN A CA 1
ATOM 748 C C . GLN A 1 92 ? -23.366 3.403 14.281 1.00 91.44 92 GLN A C 1
ATOM 750 O O . GLN A 1 92 ? -24.535 3.530 13.931 1.00 91.44 92 GLN A O 1
ATOM 755 N N . ILE A 1 93 ? -22.605 4.438 14.647 1.00 93.56 93 ILE A N 1
ATOM 756 C CA . ILE A 1 93 ? -23.093 5.821 14.690 1.00 93.56 93 ILE A CA 1
ATOM 757 C C . ILE A 1 93 ? -23.457 6.296 13.283 1.00 93.56 93 ILE A C 1
ATOM 759 O O . ILE A 1 93 ? -24.521 6.879 13.098 1.00 93.56 93 ILE A O 1
ATOM 763 N N . ILE A 1 94 ? -22.602 6.017 12.296 1.00 93.69 94 ILE A N 1
ATOM 764 C CA . ILE A 1 94 ? -22.847 6.374 10.892 1.00 93.69 94 ILE A CA 1
ATOM 765 C C . ILE A 1 94 ? -24.105 5.670 10.378 1.00 93.69 94 ILE A C 1
ATOM 767 O O . ILE A 1 94 ? -24.976 6.322 9.818 1.00 93.69 94 ILE A O 1
ATOM 771 N N . THR A 1 95 ? -24.240 4.367 10.639 1.00 93.75 95 THR A N 1
ATOM 772 C CA . THR A 1 95 ? -25.418 3.593 10.213 1.00 93.75 95 THR A CA 1
ATOM 773 C C . THR A 1 95 ? -26.696 4.149 10.838 1.00 93.75 95 THR A C 1
ATOM 775 O O . THR A 1 95 ? -27.689 4.346 10.146 1.00 93.75 95 THR A O 1
ATOM 778 N N . LEU A 1 96 ? -26.665 4.467 12.136 1.00 92.31 96 LEU A N 1
ATOM 779 C CA . LEU A 1 96 ? -27.807 5.061 12.825 1.00 92.31 96 LEU A CA 1
ATOM 780 C C . LEU A 1 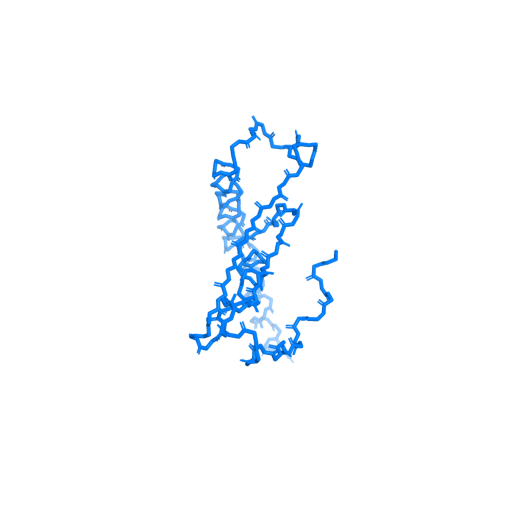96 ? -28.157 6.445 12.262 1.00 92.31 96 LEU A C 1
ATOM 782 O O . LEU A 1 96 ? -29.333 6.757 12.089 1.00 92.31 96 LEU A O 1
ATOM 786 N N . ALA A 1 97 ? -27.153 7.278 11.976 1.00 93.50 97 ALA A N 1
ATOM 787 C CA . ALA A 1 97 ? -27.368 8.578 11.353 1.00 93.50 97 ALA A CA 1
ATOM 788 C C . ALA A 1 97 ? -28.018 8.424 9.971 1.00 93.50 97 ALA A C 1
ATOM 790 O O . ALA A 1 97 ? -29.022 9.083 9.711 1.00 93.50 97 ALA A O 1
ATOM 791 N N . ASP A 1 98 ? -27.510 7.521 9.130 1.00 95.06 98 ASP A N 1
ATOM 792 C CA . ASP A 1 98 ? -28.066 7.234 7.803 1.00 95.06 98 ASP A CA 1
ATOM 793 C C . ASP A 1 98 ? -29.523 6.746 7.886 1.00 95.06 98 ASP A C 1
ATOM 795 O O . ASP A 1 98 ? -30.377 7.208 7.127 1.00 95.06 98 ASP A O 1
ATOM 799 N N . GLU A 1 99 ? -29.849 5.872 8.844 1.00 95.69 99 GLU A N 1
ATOM 800 C CA . GLU A 1 99 ? -31.225 5.413 9.086 1.00 95.69 99 GLU A CA 1
ATOM 801 C C . GLU A 1 99 ? -32.170 6.545 9.508 1.00 95.69 99 GLU A C 1
ATOM 803 O O . GLU A 1 99 ? -33.344 6.547 9.128 1.00 95.69 99 GLU A O 1
ATOM 808 N N . ILE A 1 100 ? -31.684 7.496 10.311 1.00 94.81 100 ILE A N 1
ATOM 809 C CA . ILE A 1 100 ? -32.455 8.676 10.715 1.00 94.81 100 ILE A CA 1
ATOM 810 C C . ILE A 1 100 ? -32.654 9.599 9.514 1.00 94.81 100 ILE A C 1
ATOM 812 O O . ILE A 1 100 ? -33.785 10.007 9.261 1.00 94.81 100 ILE A O 1
ATOM 816 N N . PHE A 1 101 ? -31.593 9.893 8.755 1.00 94.38 101 PHE A N 1
ATOM 817 C CA . PHE A 1 101 ? -31.673 10.728 7.556 1.00 94.38 101 PHE A CA 1
ATOM 818 C C . PHE A 1 101 ? -32.635 10.153 6.517 1.00 94.38 101 PHE A C 1
ATOM 820 O O . PHE A 1 101 ? -33.371 10.912 5.910 1.00 94.38 101 PHE A O 1
ATOM 827 N N . ALA A 1 102 ? -32.692 8.832 6.344 1.00 93.31 102 ALA A N 1
ATOM 828 C CA . ALA A 1 102 ? -33.618 8.204 5.401 1.00 93.31 102 ALA A CA 1
ATOM 829 C C . ALA A 1 102 ? -35.107 8.323 5.795 1.00 93.31 102 ALA A C 1
ATOM 831 O O . ALA A 1 102 ? -35.977 8.039 4.972 1.00 93.31 102 ALA A O 1
ATOM 832 N N . LYS A 1 103 ? -35.418 8.687 7.048 1.00 90.38 103 LYS A N 1
ATOM 833 C CA . LYS A 1 103 ? -36.796 8.831 7.554 1.00 90.38 103 LYS A CA 1
ATOM 834 C C . LYS A 1 103 ? -37.350 10.257 7.454 1.00 90.38 103 LYS A C 1
ATOM 836 O O . LYS A 1 103 ? -38.545 10.426 7.701 1.00 90.38 103 LYS A O 1
ATOM 841 N N . PHE A 1 104 ? -36.520 11.243 7.119 1.00 71.25 104 PHE A N 1
ATOM 842 C CA . PHE A 1 104 ? -36.900 12.649 6.945 1.00 71.25 104 PHE A CA 1
ATOM 843 C C . PHE A 1 104 ? -36.638 13.106 5.509 1.00 71.25 104 PHE A C 1
ATOM 845 O O . PHE A 1 104 ? -37.384 14.000 5.054 1.00 71.25 104 PHE A O 1
#

Sequence (104 aa):
TNLSERDTDIKIDEIQKHGGLHVIVKFMSPNKRVEQETFGRTSRQGKRGTSQRILNTINLAHYADFDIQKITELRNKIEANMLSDFKQRELQIITLADEIFAKF

Foldseek 3Di:
DLDPCLPDQDDFPVCLVVQTEEFEAAADDLEPVSVCSRQVSTCPPNGGYYYDYDYDVVRCPVPPDPPPVVVRVVSHVVVVVVVVVCVVPVVVVVVVVVVVVVVD

Radius of gyration: 19.15 Å; chains: 1; bounding box: 54×23×44 Å

pLDDT: mean 86.93, std 9.8, range [47.22, 95.69]

Secondary structure (DSSP, 8-state):
---S-TT-----GGGGGGT-EEEEE-S--SSHHHHHHHHTTSSGGG--EEEEE---GGGGTTSS---HHHHHHHHHHHHHHHHHHHHHHHHHHHHHHHHHHTT-